Protein AF-B1ZM96-F1 (afdb_monomer_lite)

Secondary structure (DSSP, 8-state):
-HHHHHHHHHHHHHHHHHHHHHHHTSHHHHHHHHHHHHHHHHH------HHHHHHHHHHHHHHHHHHHHH------

Sequence (76 aa):
MKNIVGIILIALGIFLFVQGLNRKDSIVGAASEAGTEVANAVDGGSRQPKHVIYMVGGGILAIIGVAVMVRKPRSV

Radius of gyration: 17.07 Å; chains: 1; bounding box: 33×16×53 Å

Structure (mmCIF, N/CA/C/O backbone):
data_AF-B1ZM96-F1
#
_entry.id   AF-B1ZM96-F1
#
loop_
_atom_site.group_PDB
_atom_site.id
_atom_site.type_symbol
_atom_site.label_atom_id
_atom_site.label_alt_id
_atom_site.label_comp_id
_atom_site.label_asym_id
_atom_site.label_entity_id
_atom_site.label_seq_id
_atom_site.pdbx_PDB_ins_code
_atom_site.Cartn_x
_atom_site.Cartn_y
_atom_site.Cartn_z
_atom_site.occupancy
_atom_site.B_iso_or_equiv
_atom_site.auth_seq_id
_atom_site.auth_comp_id
_atom_site.auth_asym_id
_atom_site.auth_atom_id
_atom_site.pdbx_PDB_model_num
ATOM 1 N N . MET A 1 1 ? 11.682 5.314 -21.154 1.00 75.25 1 MET A N 1
ATOM 2 C CA . MET A 1 1 ? 10.515 5.784 -20.367 1.00 75.25 1 MET A CA 1
ATOM 3 C C . MET A 1 1 ? 9.891 4.701 -19.486 1.00 75.25 1 MET A C 1
ATOM 5 O O . MET A 1 1 ? 9.767 4.959 -18.299 1.00 75.25 1 MET A O 1
ATOM 9 N N . LYS A 1 2 ? 9.567 3.489 -19.980 1.00 75.75 2 LYS A N 1
ATOM 10 C CA . LYS A 1 2 ? 8.925 2.448 -19.136 1.00 75.75 2 LYS A CA 1
ATOM 11 C C . LYS A 1 2 ? 9.704 2.088 -17.861 1.00 75.75 2 LYS A C 1
ATOM 13 O O . LYS A 1 2 ? 9.095 1.904 -16.818 1.00 75.75 2 LYS A O 1
ATOM 18 N N . ASN A 1 3 ? 11.038 2.043 -17.934 1.00 83.00 3 ASN A N 1
ATOM 19 C CA . ASN A 1 3 ? 11.874 1.711 -16.776 1.00 83.00 3 ASN A CA 1
ATOM 20 C C . ASN A 1 3 ? 11.817 2.820 -15.717 1.00 83.00 3 ASN A C 1
ATOM 22 O O . ASN A 1 3 ? 11.696 2.522 -14.539 1.00 83.00 3 ASN A O 1
ATOM 26 N N . ILE A 1 4 ? 11.823 4.090 -16.141 1.00 87.69 4 ILE A N 1
ATOM 27 C CA . ILE A 1 4 ? 11.699 5.253 -15.247 1.00 87.69 4 ILE A CA 1
ATOM 28 C C . ILE A 1 4 ? 10.327 5.242 -14.564 1.00 87.69 4 ILE A C 1
ATOM 30 O O . ILE A 1 4 ? 10.249 5.364 -13.348 1.00 87.69 4 ILE A O 1
ATOM 34 N N . VAL A 1 5 ? 9.255 5.013 -15.330 1.00 86.88 5 VAL A N 1
ATOM 35 C CA . VAL A 1 5 ? 7.891 4.890 -14.787 1.00 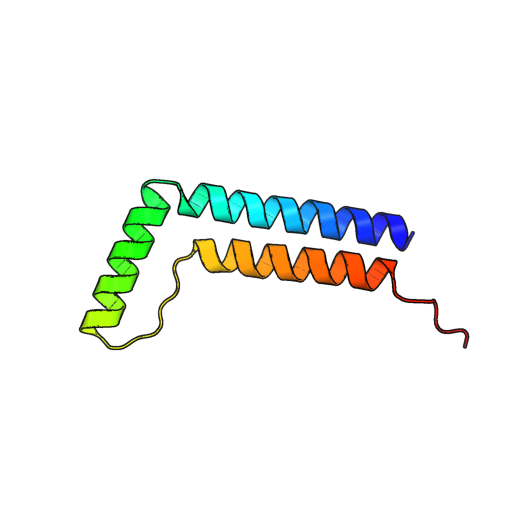86.88 5 VAL A CA 1
ATOM 36 C C . VAL A 1 5 ? 7.796 3.721 -13.801 1.00 86.88 5 VAL A C 1
ATOM 38 O O . VAL A 1 5 ? 7.250 3.885 -12.716 1.00 86.88 5 VAL A O 1
ATOM 41 N N . GLY A 1 6 ? 8.378 2.565 -14.132 1.00 83.25 6 GLY A N 1
ATOM 42 C CA . GLY A 1 6 ? 8.425 1.407 -13.237 1.00 83.25 6 GLY A CA 1
ATOM 43 C C . GLY A 1 6 ? 9.168 1.696 -11.930 1.00 83.25 6 GLY A C 1
ATOM 44 O O . GLY A 1 6 ? 8.655 1.378 -10.862 1.00 83.25 6 GLY A O 1
ATOM 45 N N . ILE A 1 7 ? 10.331 2.353 -11.993 1.00 89.94 7 ILE A N 1
ATOM 46 C CA . ILE A 1 7 ? 11.117 2.732 -10.807 1.00 89.94 7 ILE A CA 1
ATOM 47 C C . ILE A 1 7 ? 10.329 3.698 -9.914 1.00 89.94 7 ILE A C 1
ATOM 49 O O . ILE A 1 7 ? 10.281 3.499 -8.703 1.00 89.94 7 ILE A O 1
ATOM 53 N N . ILE A 1 8 ? 9.667 4.704 -10.497 1.00 91.31 8 ILE A N 1
ATOM 54 C CA . ILE A 1 8 ? 8.846 5.665 -9.745 1.00 91.31 8 ILE A CA 1
ATOM 55 C C . ILE A 1 8 ? 7.680 4.956 -9.044 1.00 91.31 8 ILE A C 1
ATOM 57 O O . ILE A 1 8 ? 7.438 5.201 -7.864 1.00 91.31 8 ILE A O 1
ATOM 61 N N . LEU A 1 9 ? 6.985 4.047 -9.736 1.00 90.06 9 LEU A N 1
ATOM 62 C CA . LEU A 1 9 ? 5.884 3.273 -9.153 1.00 90.06 9 LEU A CA 1
ATOM 63 C C . LEU A 1 9 ? 6.350 2.382 -7.996 1.00 90.06 9 LEU A C 1
ATOM 65 O O . LEU A 1 9 ? 5.679 2.321 -6.968 1.00 90.06 9 LEU A O 1
ATOM 69 N N . ILE A 1 10 ? 7.512 1.736 -8.133 1.00 89.31 10 ILE A N 1
ATOM 70 C CA . ILE A 1 10 ? 8.108 0.930 -7.059 1.00 89.31 10 ILE A CA 1
ATOM 71 C C . ILE A 1 10 ? 8.464 1.813 -5.861 1.00 89.31 10 ILE A C 1
ATOM 73 O O . ILE A 1 10 ? 8.082 1.491 -4.739 1.00 89.31 10 ILE A O 1
ATOM 77 N N . ALA A 1 11 ? 9.143 2.940 -6.085 1.00 90.12 11 ALA A N 1
ATOM 78 C CA . ALA A 1 11 ? 9.545 3.850 -5.016 1.00 90.12 11 ALA A CA 1
ATOM 79 C C . ALA A 1 11 ? 8.334 4.418 -4.254 1.00 90.12 11 ALA A C 1
ATOM 81 O O . ALA A 1 11 ? 8.321 4.406 -3.024 1.00 90.12 11 ALA A O 1
ATOM 82 N N . LEU A 1 12 ? 7.289 4.848 -4.969 1.00 89.94 12 LEU A N 1
ATOM 83 C CA . LEU A 1 12 ? 6.041 5.318 -4.363 1.00 89.94 12 LEU A CA 1
ATOM 84 C C . LEU A 1 12 ? 5.300 4.199 -3.622 1.00 89.94 12 LEU A C 1
ATOM 86 O O . LEU A 1 12 ? 4.759 4.435 -2.543 1.00 89.94 12 LEU A O 1
ATOM 90 N N . GLY A 1 13 ? 5.298 2.980 -4.167 1.00 87.88 13 GLY A N 1
ATOM 91 C CA . GLY A 1 13 ? 4.679 1.821 -3.528 1.00 87.88 13 GLY A CA 1
ATOM 92 C C . GLY A 1 13 ? 5.357 1.463 -2.208 1.00 87.88 13 GLY A C 1
ATOM 93 O O . GLY A 1 13 ? 4.685 1.332 -1.185 1.00 87.88 13 GLY A O 1
ATOM 94 N N . ILE A 1 14 ? 6.692 1.404 -2.202 1.00 89.25 14 ILE A N 1
ATOM 95 C CA . ILE A 1 14 ? 7.491 1.174 -0.991 1.00 89.25 14 ILE A CA 1
ATOM 96 C C . ILE A 1 14 ? 7.267 2.301 0.022 1.00 89.25 14 ILE A C 1
ATOM 98 O O . ILE A 1 14 ? 7.039 2.025 1.197 1.00 89.25 14 ILE A O 1
ATOM 102 N N . PHE A 1 15 ? 7.273 3.563 -0.417 1.00 91.25 15 PHE A N 1
ATOM 103 C CA . PHE A 1 15 ? 7.030 4.707 0.462 1.00 91.25 15 PHE A CA 1
ATOM 104 C C . PHE A 1 15 ? 5.667 4.620 1.165 1.00 91.25 15 PHE A C 1
ATOM 106 O O . PHE A 1 15 ? 5.591 4.764 2.385 1.00 91.25 15 PHE A O 1
ATOM 113 N N . LEU A 1 16 ? 4.595 4.332 0.419 1.00 86.06 16 LEU A N 1
ATOM 114 C CA . LEU A 1 16 ? 3.254 4.153 0.983 1.00 86.06 16 LEU A CA 1
ATOM 115 C C . LEU A 1 16 ? 3.186 2.958 1.940 1.00 86.06 16 LEU A C 1
ATOM 117 O O . LEU A 1 16 ? 2.558 3.055 2.995 1.00 86.06 16 LEU A O 1
ATOM 121 N N . PHE A 1 17 ? 3.869 1.861 1.608 1.00 84.69 17 PHE A N 1
ATOM 122 C CA . PHE A 1 17 ? 3.932 0.671 2.453 1.00 84.69 17 PHE A CA 1
ATOM 123 C C . PHE A 1 17 ? 4.605 0.965 3.799 1.00 84.69 17 PHE A C 1
ATOM 125 O O . PHE A 1 17 ? 4.052 0.650 4.852 1.00 84.69 17 PHE A O 1
ATOM 132 N N . VAL A 1 18 ? 5.762 1.634 3.774 1.00 85.19 18 VAL A N 1
ATOM 133 C CA . VAL A 1 18 ? 6.497 2.050 4.979 1.00 85.19 18 VAL A CA 1
ATOM 134 C C . VAL A 1 18 ? 5.688 3.054 5.795 1.00 85.19 18 VAL A C 1
ATOM 136 O O . VAL A 1 18 ? 5.647 2.965 7.018 1.00 85.19 18 VAL A O 1
ATOM 139 N N . GLN A 1 19 ? 4.978 3.978 5.145 1.00 84.62 19 GLN A N 1
ATOM 140 C CA . GLN A 1 19 ? 4.082 4.891 5.851 1.00 84.62 19 GLN A CA 1
ATOM 141 C C . GLN A 1 19 ? 2.931 4.138 6.550 1.00 84.62 19 GLN A C 1
ATOM 143 O O . GLN A 1 19 ? 2.538 4.505 7.658 1.00 84.62 19 GLN A O 1
ATOM 148 N N . GLY A 1 20 ? 2.425 3.064 5.936 1.00 78.44 20 GLY A N 1
ATOM 149 C CA . GLY A 1 20 ? 1.473 2.139 6.550 1.00 78.44 20 GLY A CA 1
ATOM 150 C C . GLY A 1 20 ? 2.039 1.436 7.787 1.00 78.44 20 GLY A C 1
ATOM 151 O O . GLY A 1 20 ? 1.373 1.420 8.821 1.00 78.44 20 GLY A O 1
ATOM 152 N N . LEU A 1 21 ? 3.279 0.938 7.716 1.00 79.00 21 LEU A N 1
ATOM 153 C CA . LEU A 1 21 ? 3.983 0.336 8.858 1.00 79.00 21 LEU A CA 1
ATOM 154 C C . LEU A 1 21 ? 4.165 1.336 10.005 1.00 79.00 21 LEU A C 1
ATOM 156 O O . LEU A 1 21 ? 3.765 1.059 11.129 1.00 79.00 21 LEU A O 1
ATOM 160 N N . ASN A 1 22 ? 4.640 2.546 9.706 1.00 81.62 22 ASN A N 1
ATOM 161 C CA . ASN A 1 22 ? 4.804 3.595 10.714 1.00 81.62 22 ASN A CA 1
ATOM 162 C C . ASN A 1 22 ? 3.471 3.988 11.371 1.00 81.62 22 ASN A C 1
ATOM 164 O O . ASN A 1 22 ? 3.439 4.357 12.543 1.00 81.62 22 ASN A O 1
ATOM 168 N N . ARG A 1 23 ? 2.352 3.917 10.635 1.00 76.19 23 ARG A N 1
ATOM 169 C CA . ARG A 1 23 ? 1.019 4.121 11.217 1.00 76.19 23 ARG A CA 1
ATOM 170 C C . ARG A 1 23 ? 0.593 2.960 12.101 1.00 76.19 23 ARG A C 1
ATOM 172 O O . ARG A 1 23 ? 0.036 3.238 13.159 1.00 76.19 23 ARG A O 1
ATOM 179 N N . LYS A 1 24 ? 0.860 1.715 11.699 1.00 72.31 24 LYS A N 1
ATOM 180 C CA . LYS A 1 24 ? 0.607 0.522 12.519 1.00 72.31 24 LYS A CA 1
ATOM 181 C C . LYS A 1 24 ? 1.336 0.616 13.859 1.00 72.31 24 LYS A C 1
ATOM 183 O O . LYS A 1 24 ? 0.720 0.425 14.898 1.00 72.31 24 LYS A O 1
ATOM 188 N N . ASP A 1 25 ? 2.610 0.997 13.821 1.00 73.50 25 ASP A N 1
ATOM 189 C CA . ASP A 1 25 ? 3.475 1.064 15.004 1.00 73.50 25 ASP A CA 1
ATOM 190 C C . ASP A 1 25 ? 3.233 2.324 15.861 1.00 73.50 25 ASP A C 1
ATOM 192 O O . ASP A 1 25 ? 3.787 2.470 16.950 1.00 73.50 25 ASP A O 1
ATOM 196 N N . SER A 1 26 ? 2.379 3.245 15.402 1.00 74.06 26 SER A N 1
ATOM 197 C CA . SER A 1 26 ? 1.968 4.409 16.188 1.00 74.06 26 SER A CA 1
ATOM 198 C C . SER A 1 26 ? 0.868 4.056 17.196 1.00 74.06 26 SER A C 1
ATOM 200 O O . SER A 1 26 ? 0.016 3.207 16.940 1.00 74.06 26 SER A O 1
ATOM 202 N N . ILE A 1 27 ? 0.804 4.796 18.310 1.00 67.44 27 ILE A N 1
ATOM 203 C CA . ILE A 1 27 ? -0.257 4.675 19.334 1.00 67.44 27 ILE A CA 1
ATOM 204 C C . ILE A 1 27 ? -1.662 4.794 18.706 1.00 67.44 27 ILE A C 1
ATOM 206 O O . ILE A 1 27 ? -2.602 4.124 19.128 1.00 67.44 27 ILE A O 1
ATOM 210 N N . VAL A 1 28 ? -1.800 5.602 17.649 1.00 69.50 28 VAL A N 1
ATOM 211 C CA . VAL A 1 28 ? -3.049 5.767 16.887 1.00 69.50 28 VAL A CA 1
ATOM 212 C C . VAL A 1 28 ? -3.412 4.500 16.102 1.00 69.50 28 VAL A C 1
ATOM 214 O O . VAL A 1 28 ? -4.594 4.164 15.995 1.00 69.50 28 VAL A O 1
ATOM 217 N N . GLY A 1 29 ? -2.416 3.788 15.568 1.00 61.47 29 GLY A N 1
ATOM 218 C CA . GLY A 1 29 ? -2.582 2.495 14.902 1.00 61.47 29 GLY A CA 1
ATOM 219 C C . GLY A 1 29 ? -3.020 1.410 15.874 1.00 61.47 29 GLY A C 1
ATOM 220 O O . GLY A 1 29 ? -4.033 0.763 15.623 1.00 61.47 29 GLY A O 1
ATOM 221 N N . ALA A 1 30 ? -2.344 1.304 17.019 1.00 68.69 30 ALA A N 1
ATOM 222 C CA . ALA A 1 30 ? -2.682 0.350 18.074 1.00 68.69 30 ALA A CA 1
ATOM 223 C C . ALA A 1 30 ? -4.096 0.577 18.644 1.00 68.69 30 ALA A C 1
ATOM 225 O O . ALA A 1 30 ? -4.873 -0.366 18.787 1.00 68.69 30 ALA A O 1
ATOM 226 N N . ALA A 1 31 ? -4.478 1.833 18.901 1.00 71.38 31 ALA A N 1
ATOM 227 C CA . ALA A 1 31 ? -5.831 2.169 19.348 1.00 71.38 31 ALA A CA 1
ATOM 228 C C . ALA A 1 31 ? -6.895 1.863 18.278 1.00 71.38 31 ALA A C 1
ATOM 230 O O . ALA A 1 31 ? -7.999 1.424 18.600 1.00 71.38 31 ALA A O 1
ATOM 231 N N . SER A 1 32 ? -6.560 2.067 16.999 1.00 70.88 32 SER A N 1
ATOM 232 C CA . SER A 1 32 ? -7.447 1.717 15.888 1.00 70.88 32 SER A CA 1
ATOM 233 C C . SER A 1 32 ? -7.588 0.204 15.733 1.00 70.88 32 SER A C 1
ATOM 235 O O . SER A 1 32 ? -8.698 -0.257 15.498 1.00 70.88 32 SER A O 1
ATOM 237 N N . GLU A 1 33 ? -6.511 -0.572 15.878 1.00 75.25 33 GLU A N 1
ATOM 238 C CA . GLU A 1 33 ? -6.546 -2.042 15.868 1.00 75.25 33 GLU A CA 1
ATOM 239 C C . GLU A 1 33 ? -7.427 -2.577 16.994 1.00 75.25 33 GLU A C 1
ATOM 241 O O . GLU A 1 33 ? -8.396 -3.275 16.707 1.00 75.25 33 GLU A O 1
ATOM 246 N N . ALA A 1 34 ? -7.188 -2.144 18.234 1.00 75.75 34 ALA A N 1
ATOM 247 C CA . ALA A 1 34 ? -7.973 -2.570 19.389 1.00 75.75 34 ALA A CA 1
ATOM 248 C C . ALA A 1 34 ? -9.459 -2.188 19.262 1.00 75.75 34 ALA A C 1
ATOM 250 O O . ALA A 1 34 ? -10.340 -3.014 19.487 1.00 75.75 34 ALA A O 1
ATOM 251 N N . GLY A 1 35 ? -9.767 -0.954 18.844 1.00 76.50 35 GLY A N 1
ATOM 252 C CA . GLY A 1 35 ? -11.154 -0.525 18.638 1.00 76.50 35 GLY A CA 1
ATOM 253 C C . GLY A 1 35 ? -11.856 -1.290 17.513 1.00 76.50 35 GLY A C 1
ATOM 254 O O . GLY A 1 35 ? -13.043 -1.595 17.613 1.00 76.50 35 GLY A O 1
ATOM 255 N N . THR A 1 36 ? -11.120 -1.635 16.455 1.00 77.00 36 THR A N 1
ATOM 256 C CA . THR A 1 36 ? -11.647 -2.413 15.328 1.00 77.00 36 THR A CA 1
ATOM 257 C C . THR A 1 36 ? -11.870 -3.876 15.718 1.00 77.00 36 THR A C 1
ATOM 259 O O . THR A 1 36 ? -12.882 -4.453 15.332 1.00 77.00 36 THR A O 1
ATOM 262 N N . GLU A 1 37 ? -10.975 -4.461 16.514 1.00 76.94 37 GLU A N 1
ATOM 263 C CA . GLU A 1 37 ? -11.097 -5.822 17.044 1.00 76.94 37 GLU A CA 1
ATOM 264 C C . GLU A 1 37 ? -12.295 -5.952 17.988 1.00 76.94 37 GLU A C 1
ATOM 266 O O . GLU A 1 37 ? -13.124 -6.840 17.802 1.00 76.94 37 GLU A O 1
ATOM 271 N N . VAL A 1 38 ? -12.451 -5.015 18.931 1.00 78.00 38 VAL A N 1
ATOM 272 C CA . VAL A 1 38 ? -13.614 -4.979 19.830 1.00 78.00 38 VAL A CA 1
ATOM 273 C C . VAL A 1 38 ? -14.906 -4.795 19.038 1.00 78.00 38 VAL A C 1
ATOM 275 O O . VAL A 1 38 ? -15.871 -5.515 19.277 1.00 78.00 38 VAL A O 1
ATOM 278 N N . ALA A 1 39 ? -14.935 -3.877 18.067 1.00 77.50 39 ALA A N 1
ATOM 279 C CA . ALA A 1 39 ? -16.114 -3.681 17.229 1.00 77.50 39 ALA A CA 1
ATOM 280 C C . ALA A 1 39 ? -16.484 -4.965 16.475 1.00 77.50 39 ALA A C 1
ATOM 282 O O . ALA A 1 39 ? -17.626 -5.398 16.566 1.00 77.50 39 ALA A O 1
ATOM 283 N N . ASN A 1 40 ? -15.516 -5.612 15.818 1.00 81.31 40 ASN A N 1
ATOM 284 C CA . ASN A 1 40 ? -15.740 -6.858 15.083 1.00 81.31 40 ASN A CA 1
ATOM 285 C C . ASN A 1 40 ? -16.167 -8.017 16.002 1.00 81.31 40 ASN A C 1
ATOM 287 O O . ASN A 1 40 ? -16.965 -8.853 15.592 1.00 81.31 40 ASN A O 1
ATOM 291 N N . ALA A 1 41 ? -15.674 -8.069 17.242 1.00 78.94 41 ALA A N 1
ATOM 292 C CA . ALA A 1 41 ? -16.092 -9.070 18.223 1.00 78.94 41 ALA A CA 1
ATOM 293 C C . ALA A 1 41 ? -17.536 -8.854 18.709 1.00 78.94 41 ALA A C 1
ATOM 295 O O . ALA A 1 41 ? -18.231 -9.819 19.021 1.00 78.94 41 ALA A O 1
ATOM 296 N N . VAL A 1 42 ? -17.991 -7.599 18.766 1.00 83.75 42 VAL A N 1
ATOM 297 C CA . VAL A 1 42 ? -19.334 -7.234 19.240 1.00 83.75 42 VAL A CA 1
ATOM 298 C C . VAL A 1 42 ? -20.381 -7.341 18.134 1.00 83.75 42 VAL A C 1
ATOM 300 O O . VAL A 1 42 ? -21.478 -7.832 18.386 1.00 83.75 42 VAL A O 1
ATOM 303 N N . ASP A 1 43 ? -20.072 -6.885 16.920 1.00 83.69 43 ASP A N 1
ATOM 304 C CA . ASP A 1 43 ? -21.037 -6.833 15.817 1.00 83.69 43 ASP A CA 1
ATOM 305 C C . ASP A 1 43 ? -20.813 -7.873 14.712 1.00 83.69 43 ASP A C 1
ATOM 307 O O . ASP A 1 43 ? -21.595 -7.933 13.762 1.00 83.69 43 ASP A O 1
ATOM 311 N N . GLY A 1 44 ? -19.776 -8.709 14.832 1.00 78.12 44 GLY A N 1
ATOM 312 C CA . GLY A 1 44 ? -19.444 -9.754 13.860 1.00 78.12 44 GLY A CA 1
ATOM 313 C C . GLY A 1 44 ? -18.940 -9.223 12.514 1.00 78.12 44 GLY A C 1
ATOM 314 O O . GLY A 1 44 ? -18.844 -9.986 11.551 1.00 78.12 44 GLY A O 1
ATOM 315 N N . GLY A 1 45 ? -18.652 -7.923 12.409 1.00 76.06 45 GLY A N 1
ATOM 316 C CA . GLY A 1 45 ? -18.173 -7.293 11.185 1.00 76.06 45 GLY A CA 1
ATOM 317 C C . GLY A 1 45 ? -16.730 -7.663 10.823 1.00 76.06 45 GLY A C 1
ATOM 318 O O . GLY A 1 45 ? -15.969 -8.205 11.619 1.00 76.06 45 GLY A O 1
ATOM 319 N N . SER A 1 46 ? -16.321 -7.314 9.599 1.00 72.00 46 SER A N 1
ATOM 320 C CA . SER A 1 46 ? -14.939 -7.461 9.116 1.00 72.00 46 SER A CA 1
ATOM 321 C C . SER A 1 46 ? -14.288 -6.099 8.852 1.00 72.00 46 SER A C 1
ATOM 323 O O . SER A 1 46 ? -13.823 -5.808 7.744 1.00 72.00 46 SER A O 1
ATOM 325 N N . ARG A 1 47 ? -14.299 -5.198 9.837 1.00 75.81 47 ARG A N 1
ATOM 326 C CA . ARG A 1 47 ? -13.627 -3.903 9.682 1.00 75.81 47 ARG A CA 1
ATOM 327 C C . ARG A 1 47 ? -12.121 -4.105 9.696 1.00 75.81 47 ARG A C 1
ATOM 329 O O . ARG A 1 47 ? -11.602 -4.872 10.505 1.00 75.81 47 ARG A O 1
ATOM 336 N N . GLN A 1 48 ? -11.429 -3.402 8.804 1.00 72.81 48 GLN A N 1
ATOM 337 C CA . GLN A 1 48 ? -9.973 -3.392 8.768 1.00 72.81 48 GLN A CA 1
ATOM 338 C C . GLN A 1 48 ? -9.428 -2.049 9.263 1.00 72.81 48 GLN A C 1
ATOM 340 O O . GLN A 1 48 ? -9.972 -0.997 8.907 1.00 72.81 48 GLN A O 1
ATOM 345 N N . PRO A 1 49 ? -8.344 -2.065 10.053 1.00 73.81 49 PRO A N 1
ATOM 346 C CA . PRO A 1 49 ? -7.665 -0.851 10.473 1.00 73.81 49 PRO A CA 1
ATOM 347 C C . PRO A 1 49 ? -7.197 -0.012 9.277 1.00 73.81 49 PRO A C 1
ATOM 349 O O . PRO A 1 49 ? -6.742 -0.534 8.257 1.00 73.81 49 PRO A O 1
ATOM 352 N N . LYS A 1 50 ? -7.258 1.317 9.406 1.00 72.94 50 LYS A N 1
ATOM 353 C CA . LYS A 1 50 ? -6.985 2.249 8.295 1.00 72.94 50 LYS A CA 1
ATOM 354 C C . LYS A 1 50 ? -5.572 2.121 7.712 1.00 72.94 50 LYS A C 1
ATOM 356 O O . LYS A 1 50 ? -5.377 2.451 6.545 1.00 72.94 50 LYS A O 1
ATOM 361 N N . HIS A 1 51 ? -4.584 1.656 8.482 1.00 71.50 51 HIS A N 1
ATOM 362 C CA . HIS A 1 51 ? -3.214 1.437 7.993 1.00 71.50 51 HIS A CA 1
ATOM 363 C C . HIS A 1 51 ? -3.096 0.277 7.003 1.00 71.50 51 HIS A C 1
ATOM 365 O O . HIS A 1 51 ? -2.217 0.321 6.142 1.00 71.50 51 HIS A O 1
ATOM 371 N N . VAL A 1 52 ? -4.007 -0.701 7.051 1.00 76.94 52 VAL A N 1
ATOM 372 C CA . VAL A 1 52 ? -4.003 -1.849 6.132 1.00 76.94 52 VAL A CA 1
ATOM 373 C C . VAL A 1 52 ? -4.176 -1.391 4.683 1.00 76.94 52 VAL A C 1
ATOM 375 O O . VAL A 1 52 ? -3.504 -1.905 3.795 1.00 76.94 52 VAL A O 1
ATOM 378 N N . ILE A 1 53 ? -4.981 -0.353 4.437 1.00 80.38 53 ILE A N 1
ATOM 379 C CA . ILE A 1 53 ? -5.184 0.210 3.091 1.00 80.38 53 ILE A CA 1
ATOM 380 C C . ILE A 1 53 ? -3.879 0.780 2.517 1.00 80.38 53 ILE A C 1
ATOM 382 O O . ILE A 1 53 ? -3.597 0.594 1.334 1.00 80.38 53 ILE A O 1
ATOM 386 N N . TYR A 1 54 ? -3.054 1.432 3.340 1.00 77.50 54 TYR A N 1
ATOM 387 C CA . TYR A 1 54 ? -1.763 1.974 2.900 1.00 77.50 54 TYR A CA 1
ATOM 388 C C . TYR A 1 54 ? -0.755 0.865 2.598 1.00 77.50 54 TYR A C 1
ATOM 390 O O . TYR A 1 54 ? -0.033 0.947 1.606 1.00 77.50 54 TYR A O 1
ATOM 398 N N . MET A 1 55 ? -0.749 -0.197 3.407 1.00 79.25 55 MET A N 1
ATOM 399 C CA . MET A 1 55 ? 0.106 -1.364 3.180 1.00 79.25 55 MET A CA 1
ATOM 400 C C . MET A 1 55 ? -0.312 -2.132 1.919 1.00 79.25 55 MET A C 1
ATOM 402 O O . MET A 1 55 ? 0.513 -2.390 1.048 1.00 79.25 55 MET A O 1
ATOM 406 N N . VAL A 1 56 ? -1.598 -2.451 1.762 1.00 86.62 56 VAL A N 1
ATOM 407 C CA . VAL A 1 56 ? -2.096 -3.178 0.583 1.00 86.62 56 VAL A CA 1
ATOM 408 C C . VAL A 1 56 ? -1.943 -2.329 -0.680 1.00 86.62 56 VAL A C 1
ATOM 410 O O . VAL A 1 56 ? -1.417 -2.809 -1.682 1.00 86.62 56 VAL A O 1
ATOM 413 N N . GLY A 1 57 ? -2.326 -1.051 -0.626 1.00 84.88 57 GLY A N 1
ATOM 414 C CA . GLY A 1 57 ? -2.188 -0.124 -1.747 1.00 84.88 57 GLY A CA 1
ATOM 415 C C . GLY A 1 57 ? -0.732 0.069 -2.173 1.00 84.88 57 GLY A C 1
ATOM 416 O O . GLY A 1 57 ? -0.425 -0.042 -3.359 1.00 84.88 57 GLY A O 1
ATOM 417 N N . GLY A 1 58 ? 0.178 0.283 -1.217 1.00 84.31 58 GLY A N 1
ATOM 418 C CA . GLY A 1 58 ? 1.612 0.407 -1.483 1.00 84.31 58 GLY A CA 1
ATOM 419 C C . GLY A 1 58 ? 2.217 -0.865 -2.083 1.00 84.31 58 GLY A C 1
ATOM 420 O O . GLY A 1 58 ? 2.953 -0.795 -3.069 1.00 84.31 58 GLY A O 1
ATOM 421 N N . GLY A 1 59 ? 1.841 -2.036 -1.557 1.00 85.38 59 GLY A N 1
ATOM 422 C CA . GLY A 1 59 ? 2.275 -3.334 -2.078 1.00 85.38 59 GLY A CA 1
ATOM 423 C C . GLY A 1 59 ? 1.806 -3.585 -3.513 1.00 85.38 59 GLY A C 1
ATOM 424 O O . GLY A 1 59 ? 2.614 -3.936 -4.373 1.00 85.38 59 GLY A O 1
ATOM 425 N N . ILE A 1 60 ? 0.526 -3.334 -3.808 1.00 91.31 60 ILE A N 1
ATOM 426 C CA . ILE A 1 60 ? -0.028 -3.461 -5.166 1.00 91.31 60 ILE A CA 1
ATOM 427 C C . ILE A 1 60 ? 0.684 -2.507 -6.129 1.00 91.31 60 ILE A C 1
ATOM 429 O O . ILE A 1 60 ? 1.066 -2.915 -7.227 1.00 91.31 60 ILE A O 1
ATOM 433 N N . LEU A 1 61 ? 0.906 -1.254 -5.725 1.00 91.44 61 LEU A N 1
ATOM 434 C CA . LEU A 1 61 ? 1.577 -0.262 -6.564 1.00 91.44 61 LEU A CA 1
ATOM 435 C C . LEU A 1 61 ? 3.013 -0.688 -6.906 1.00 91.44 61 LEU A C 1
ATOM 437 O O . LEU A 1 61 ? 3.431 -0.581 -8.061 1.00 91.44 61 LEU A O 1
ATOM 441 N N . ALA A 1 62 ? 3.739 -1.239 -5.929 1.00 88.12 62 ALA A N 1
ATOM 442 C CA . ALA A 1 62 ? 5.079 -1.771 -6.144 1.00 88.12 62 ALA A CA 1
ATOM 443 C C . ALA A 1 62 ? 5.074 -2.960 -7.122 1.00 88.12 62 ALA A C 1
ATOM 445 O O . ALA A 1 62 ? 5.878 -2.988 -8.054 1.00 88.12 62 ALA A O 1
ATOM 446 N N . ILE A 1 63 ? 4.127 -3.897 -6.980 1.00 89.94 63 ILE A N 1
ATOM 447 C CA . ILE A 1 63 ? 3.969 -5.041 -7.895 1.00 89.94 63 ILE A CA 1
ATOM 448 C C .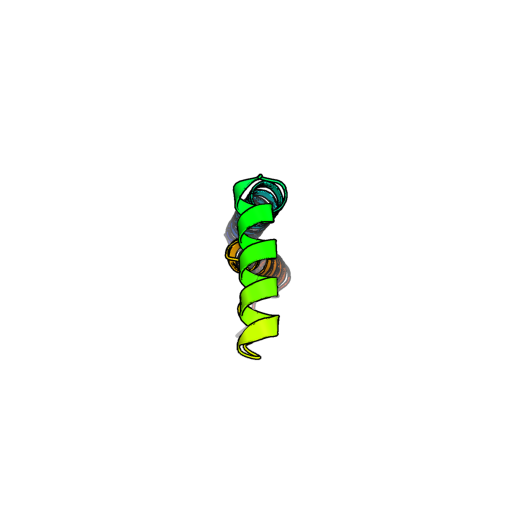 ILE A 1 63 ? 3.670 -4.568 -9.324 1.00 89.94 63 ILE A C 1
ATOM 450 O O . ILE A 1 63 ? 4.270 -5.068 -10.277 1.00 89.94 63 ILE A O 1
ATOM 454 N N . ILE A 1 64 ? 2.788 -3.577 -9.493 1.00 90.62 64 ILE A N 1
ATOM 455 C CA . ILE A 1 64 ? 2.491 -2.988 -10.807 1.00 90.62 64 ILE A CA 1
ATOM 456 C C . ILE A 1 64 ? 3.748 -2.344 -11.399 1.00 90.62 64 ILE A C 1
ATOM 458 O O . ILE A 1 64 ? 4.035 -2.547 -12.579 1.00 90.62 64 ILE A O 1
ATOM 462 N N . GLY A 1 65 ? 4.531 -1.620 -10.595 1.00 84.88 65 GLY A N 1
ATOM 463 C CA . GLY A 1 65 ? 5.798 -1.035 -11.031 1.00 84.88 65 GLY A CA 1
ATOM 464 C C . GLY A 1 65 ? 6.791 -2.082 -11.550 1.00 84.88 65 GLY A C 1
ATOM 465 O O . GLY A 1 65 ? 7.369 -1.901 -12.626 1.00 84.88 65 GLY A O 1
ATOM 466 N N . VAL A 1 66 ? 6.913 -3.221 -10.857 1.00 87.31 66 VAL A N 1
ATOM 467 C CA . VAL A 1 66 ? 7.713 -4.371 -11.317 1.00 87.31 66 VAL A CA 1
ATOM 468 C C . VAL A 1 66 ? 7.147 -4.945 -12.619 1.00 87.31 66 VAL A C 1
ATOM 470 O O . VAL A 1 66 ? 7.884 -5.126 -13.588 1.00 87.31 66 VAL A O 1
ATOM 473 N N . ALA A 1 67 ? 5.834 -5.170 -12.696 1.00 87.94 67 ALA A N 1
ATOM 474 C CA . ALA A 1 67 ? 5.183 -5.726 -13.881 1.00 87.94 67 ALA A CA 1
ATOM 475 C C . ALA A 1 67 ? 5.347 -4.833 -15.126 1.00 87.94 67 ALA A C 1
ATOM 47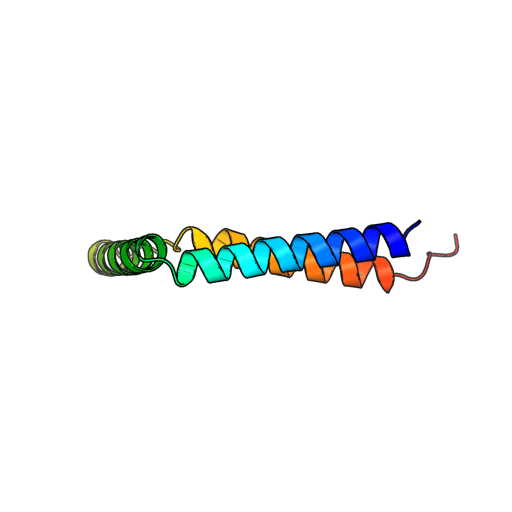7 O O . ALA A 1 67 ? 5.562 -5.339 -16.228 1.00 87.94 67 ALA A O 1
ATOM 478 N N . VAL A 1 68 ? 5.292 -3.507 -14.963 1.00 87.50 68 VAL A N 1
ATOM 479 C CA . VAL A 1 68 ? 5.549 -2.525 -16.033 1.00 87.50 68 VAL A CA 1
ATOM 480 C C . VAL A 1 68 ? 6.989 -2.618 -16.538 1.00 87.50 68 VAL A C 1
ATOM 482 O O . VAL A 1 68 ? 7.232 -2.492 -17.740 1.00 87.50 68 VAL A O 1
ATOM 485 N N . MET A 1 69 ? 7.941 -2.877 -15.642 1.00 84.19 69 MET A N 1
ATOM 486 C CA . MET A 1 69 ? 9.354 -3.000 -15.989 1.00 84.19 69 MET A CA 1
ATOM 487 C C . MET A 1 69 ? 9.644 -4.306 -16.747 1.00 84.19 69 MET A C 1
ATOM 489 O O . MET A 1 69 ? 10.338 -4.289 -17.766 1.00 84.19 69 MET A O 1
ATOM 493 N N . VAL A 1 70 ? 9.051 -5.416 -16.294 1.00 87.94 70 VAL A N 1
ATOM 494 C CA . VAL A 1 70 ? 9.243 -6.764 -16.862 1.00 87.94 70 VAL A CA 1
ATOM 495 C C . VAL A 1 70 ? 8.416 -6.985 -18.136 1.00 87.94 70 VAL A C 1
ATOM 497 O O . VAL A 1 70 ? 8.775 -7.819 -18.970 1.00 87.94 70 VAL A O 1
ATOM 500 N N . ARG A 1 71 ? 7.340 -6.216 -18.364 1.00 84.25 71 ARG A N 1
ATOM 501 C CA . ARG A 1 71 ? 6.533 -6.326 -19.589 1.00 84.25 71 ARG A CA 1
ATOM 502 C C . ARG A 1 71 ? 7.391 -6.081 -20.836 1.00 84.25 71 ARG A C 1
ATOM 504 O O . ARG A 1 71 ? 7.904 -4.979 -21.076 1.00 84.25 71 ARG A O 1
ATOM 511 N N . LYS A 1 72 ? 7.528 -7.122 -21.661 1.00 71.00 72 LYS A N 1
ATOM 512 C CA . LYS A 1 72 ? 8.126 -7.039 -22.999 1.00 71.00 72 LYS A CA 1
ATOM 513 C C . LYS A 1 72 ? 7.189 -6.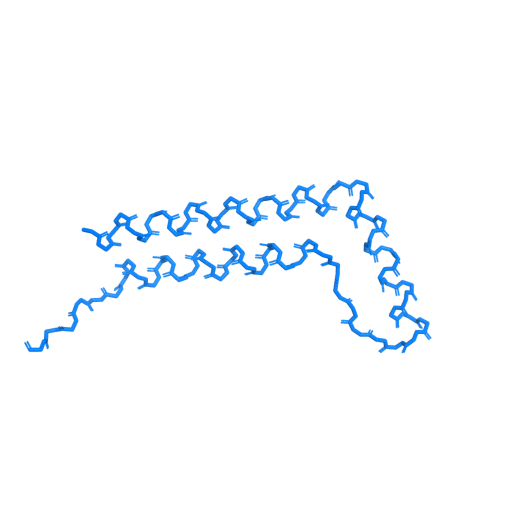210 -23.895 1.00 71.00 72 LYS A C 1
ATOM 515 O O . LYS A 1 72 ? 5.976 -6.419 -23.822 1.00 71.00 72 LYS A O 1
ATOM 520 N N . PRO A 1 73 ? 7.697 -5.252 -24.693 1.00 64.50 73 PRO A N 1
ATOM 521 C CA . PRO A 1 73 ? 6.855 -4.566 -25.666 1.00 64.50 73 PRO A CA 1
ATOM 522 C C . PRO A 1 73 ? 6.263 -5.622 -26.606 1.00 64.50 73 PRO A C 1
ATOM 524 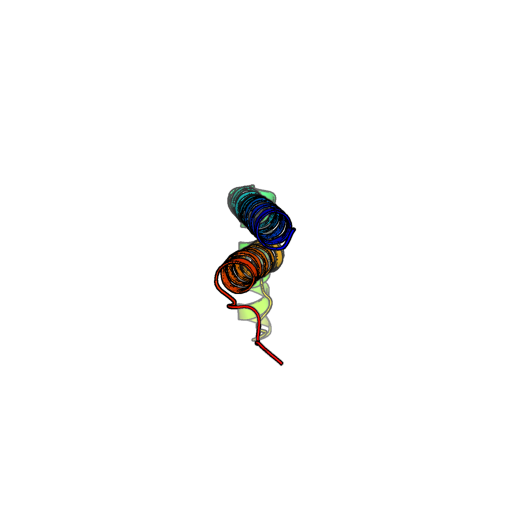O O . PRO A 1 73 ? 7.005 -6.439 -27.153 1.00 64.50 73 PRO A O 1
ATOM 527 N N . ARG A 1 74 ? 4.932 -5.657 -26.735 1.00 67.25 74 ARG A N 1
ATOM 528 C CA . ARG A 1 74 ? 4.282 -6.456 -27.777 1.00 67.25 74 ARG A CA 1
ATOM 529 C C . ARG A 1 74 ? 4.727 -5.865 -29.114 1.00 67.25 74 ARG A C 1
ATOM 531 O O . ARG A 1 74 ? 4.399 -4.717 -29.391 1.00 67.25 74 ARG A O 1
ATOM 538 N N . SER A 1 75 ? 5.511 -6.620 -29.879 1.00 53.34 75 SER A N 1
ATOM 539 C CA . SER A 1 75 ? 5.724 -6.355 -31.299 1.00 53.34 75 SER A CA 1
ATOM 540 C C . SER A 1 75 ? 4.381 -6.574 -31.990 1.00 53.34 75 SER A C 1
ATOM 542 O O . SER A 1 75 ? 3.906 -7.711 -32.038 1.00 53.34 75 SER A O 1
ATOM 544 N N . VAL A 1 76 ? 3.742 -5.478 -32.391 1.00 50.56 76 VAL A N 1
ATOM 545 C CA . VAL A 1 76 ? 2.635 -5.483 -33.352 1.00 50.56 76 VAL A CA 1
ATOM 546 C C . VAL A 1 76 ? 3.251 -5.356 -34.732 1.00 50.56 76 VAL A C 1
ATOM 548 O O . VAL A 1 76 ? 4.170 -4.513 -34.853 1.00 50.56 76 VAL A O 1
#

Organism: Opitutus terrae (strain DSM 11246 / JCM 15787 / PB90-1) (NCBI:txid452637)

pLDDT: mean 79.75, std 8.63, range [50.56, 91.44]

Foldseek 3Di:
DLLVQLVVLLVQLVVLQVVLVVCCPDPNNVVQVVVQVVVCVVPVDDDDRPSVCSNVSSVVSNVVSVVSNPDDPPDD

InterPro domains:
  IPR021521 Protein of unknown function DUF3185 [PF11381] (4-67)

=== Feature glossary ===
Legend for the data blocks above and below:

— What the protein is —

Sequence gives the chain of amino acids in standard one-letter code (A=alanine, C=cysteine, …, Y=tyrosine), read N→C. It is the only feature that is directly encoded by the gene; all structural features are derived from the folded form of this sequence.

The annotation block draws on four external resources. InterPro: which protein families and domains the sequence belongs to. GO: standardized terms for what the protein does, what process it participates in, and where in the cell it acts. CATH: which structural fold it has in the CATH hierarchy. Organism: the species of origin.

— Where its atoms are —

Atomic coordinates in PDBx/mmCIF format — the same representation the Protein Data Bank distributes. Each line of the _atom_site loop places one backbone atom in Cartesian space (units: ångströms, origin: arbitrary).

Six rendered views show the 3D structure from the faces of a cube — i.e. along ±x, ±y, ±z. Rendering representation is drawn randomly per protein from cartoon (secondary-structure ribbons), sticks (backbone bonds), or molecular surface; coloring is either N→C rainbow (blue at the N-terminus through red at the C-terminus) or one color per chain.

— Local backbone conformation —

DSSP 8-state secondary structure assigns each residue one of H (α-helix), G (3₁₀-helix), I (π-helix), E (extended β-strand), B (isolated β-bridge), T (hydrogen-bonded turn), S (bend), or '-' (coil). The assignment is computed from backbone hydrogen-bond geometry via the Kabsch–Sander algorithm.

P-SEA three-state annotation labels each residue as helix, strand, or coil based purely on the geometry of the Cα trace. It serves as a fallback when the full backbone (and thus DSSP) is unavailable.

φ (phi) and ψ (psi) are the two rotatable backbone dihedrals per residue: φ is the C(i-1)–N–Cα–C torsion, ψ is the N–Cα–C–N(i+1) torsion, both in degrees on (−180°, 180°]. α-helical residues cluster near (−60°, −45°); β-strand residues near (−120°, +130°). A Ramachandran plot is simply a scatter of (φ, ψ) for every residue.

— Global shape and packing —

Radius of gyration (Rg) is the root-mean-square distance of Cα atoms from their centroid — a single number for overall size and compactness. A globular domain of N residues has Rg ≈ 2.2·N^0.38 Å; an extended or disordered chain has a much larger Rg. The Cα contact count is the number of residue pairs whose Cα atoms are within 8 Å and are more than four positions apart in sequence — a standard proxy for tertiary packing density. The bounding box is the smallest axis-aligned box enclosing all Cα atoms.

Accessible surface area quantifies burial. A residue with SASA near zero is packed into the hydrophobic core; one with SASA >100 Å² sits on the surface. Computed here via the Shrake–Rupley numerical algorithm with a 1.4 Å probe.

The contact map is a binary N×N matrix image: pixel (i, j) is dark where Cα_i and Cα_j are within 8 Å and |i−j|>4. Because the |i−j|>4 filter removes local helical contacts, off-diagonal stripes parallel to the main diagonal indicate parallel β-sheets; stripes perpendicular to it indicate antiparallel β-sheets. The Ramachandran plot scatters every residue's (φ, ψ) pair against the sterically allowed regions. The PAE heatmap renders the predicted-aligned-error matrix.

— Structural neighborhood —

A 3Di character summarizes, for each residue, the relative orientation of the Cα frame of its nearest spatial neighbor. Because it encodes fold topology rather than chemistry, 3Di alignments detect remote structural similarity that sequence alignment misses.

Structural nearest neighbors (via Foldseek easy-search vs the PDB). Reported per hit: target PDB id, E-value, and alignment TM-score. A TM-score above ~0.5 is the conventional threshold for 'same fold'.

— Confidence and disorder —

For AlphaFold models, the B-factor field carries pLDDT — the model's own estimate of local accuracy on a 0–100 scale. Regions with pLDDT<50 should be treated as essentially unmodeled; they often correspond to intrinsically disordered segments.

B-factor (Debye–Waller factor) reflects atomic displacement in the crystal lattice. It is an experimental observable (units Å²), not a prediction; low values mean the atom is pinned down, high values mean it moves or is heterogeneous across the crystal.

Predicted Aligned Error (PAE) is an AlphaFold confidence matrix: entry (i, j) is the expected error in the position of residue j, in ångströms, when the prediction is superimposed on the true structure at residue i. Low PAE within a block of residues means that block is internally rigid and well-predicted; high PAE between two blocks means their rela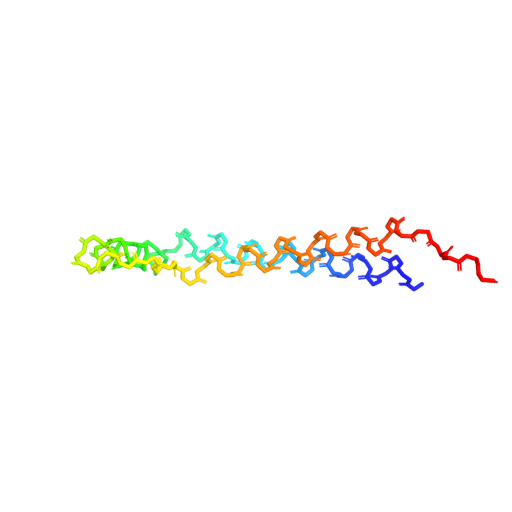tive placement is uncertain even if each block individually is confident.